Protein AF-A0A1X7VWW8-F1 (afdb_monomer)

pLDDT: mean 86.14, std 10.52, range [45.47, 93.5]

Sequence (99 aa):
MSIVNLGIQCIQRMRSLGSNEFENCVTKCDSLKDLREACTSFKEDITISLKEPKDLLSSIMVRLESKGEKFHVFESATKREIEDIWEILAHSRFIIDKR

Secondary structure (DSSP, 8-state):
--HHHHHHHHHHHHSPP--HHHHHHHTT--SHHHHHHHHHH-HHHHHHHTHHHHHHHHHHHHH-EETTEEP---PPPPHHHHHHHHHHHHHHHHHHTT-

Organism: Amphimedon queenslandica (NCBI:txid400682)

Foldseek 3Di:
DDPVVVVVVVLVVQFDAFDPVLVVQCVPDPDPVSNVVSCVVCVVRVCRRNVVVVVVVQVVQQPDDDPNHGGDDDDDDDPVSVVVVVVVVVVVVVVVVVD

Radius of gyration: 18.85 Å; Cα contacts (8 Å, |Δi|>4): 47; chains: 1; bounding box: 36×40×50 Å

Structure (mmCIF, N/CA/C/O backbone):
data_AF-A0A1X7VWW8-F1
#
_entry.id   AF-A0A1X7VWW8-F1
#
loop_
_atom_site.group_PDB
_atom_site.id
_atom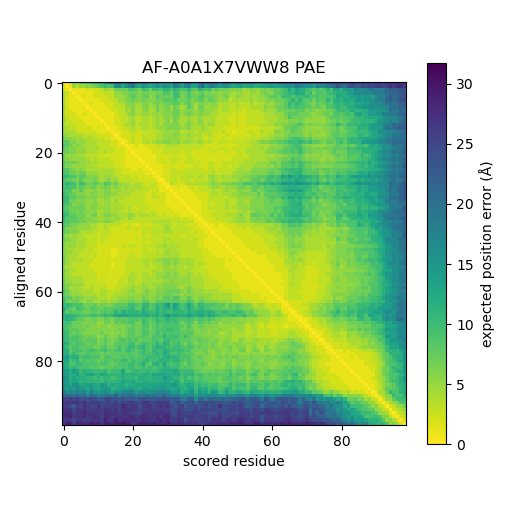_site.type_symbol
_atom_site.label_atom_id
_atom_site.label_alt_id
_atom_site.label_comp_id
_atom_site.label_asym_id
_atom_site.label_entity_id
_atom_site.label_seq_id
_atom_site.pdbx_PDB_ins_code
_atom_site.Cartn_x
_atom_site.Cartn_y
_atom_site.Cartn_z
_atom_site.occupancy
_atom_site.B_iso_or_equiv
_atom_site.auth_seq_id
_atom_site.auth_comp_id
_atom_site.auth_asym_id
_atom_site.auth_atom_id
_atom_site.pdbx_PDB_model_num
ATOM 1 N N . MET A 1 1 ? -16.698 -2.643 -14.339 1.00 64.81 1 MET A N 1
ATOM 2 C CA . MET A 1 1 ? -15.541 -2.746 -13.419 1.00 64.81 1 MET A CA 1
ATOM 3 C C . MET A 1 1 ? -16.011 -2.405 -12.016 1.00 64.81 1 MET A C 1
ATOM 5 O O . MET A 1 1 ? -16.813 -1.491 -11.890 1.00 64.81 1 MET A O 1
ATOM 9 N N . SER A 1 2 ? -15.589 -3.146 -10.990 1.00 88.19 2 SER A N 1
ATOM 10 C CA . SER A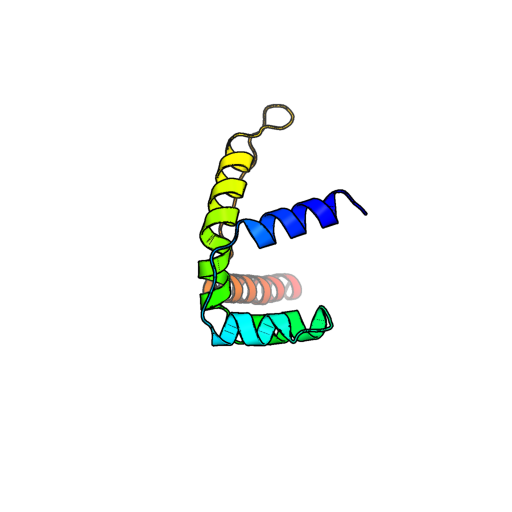 1 2 ? -16.016 -2.886 -9.608 1.00 88.19 2 SER A CA 1
ATOM 11 C C . SER A 1 2 ? -15.391 -1.596 -9.056 1.00 88.19 2 SER A C 1
ATOM 13 O O . SER A 1 2 ? -14.313 -1.187 -9.492 1.00 88.19 2 SER A O 1
ATOM 15 N N . ILE A 1 3 ? -16.048 -0.977 -8.068 1.00 81.50 3 ILE A N 1
ATOM 16 C CA . ILE A 1 3 ? -15.543 0.206 -7.346 1.00 81.50 3 ILE A CA 1
ATOM 17 C C . ILE A 1 3 ? -14.145 -0.028 -6.749 1.00 81.50 3 ILE A C 1
ATOM 19 O O . ILE A 1 3 ? -13.306 0.867 -6.747 1.00 81.50 3 ILE A O 1
ATOM 23 N N . VAL A 1 4 ? -13.861 -1.267 -6.334 1.00 78.00 4 VAL A N 1
ATOM 24 C CA . VAL A 1 4 ? -12.554 -1.692 -5.813 1.00 78.00 4 VAL A CA 1
ATOM 25 C C . VAL A 1 4 ? -11.466 -1.571 -6.880 1.00 78.00 4 VAL A C 1
ATOM 27 O O . VAL A 1 4 ? -10.387 -1.059 -6.599 1.00 78.00 4 VAL A O 1
ATOM 30 N N . ASN A 1 5 ? -11.753 -1.979 -8.120 1.00 82.94 5 ASN A N 1
ATOM 31 C CA . ASN A 1 5 ? -10.779 -1.899 -9.208 1.00 82.94 5 ASN A CA 1
ATOM 32 C C . ASN A 1 5 ? -10.415 -0.446 -9.552 1.00 82.94 5 ASN A C 1
ATOM 34 O O . ASN A 1 5 ? -9.256 -0.144 -9.816 1.00 82.94 5 ASN A O 1
ATOM 38 N N . LEU A 1 6 ? -11.399 0.459 -9.513 1.00 85.31 6 LEU A N 1
ATOM 39 C CA . LEU A 1 6 ? -11.159 1.893 -9.696 1.00 85.31 6 LEU A CA 1
ATOM 40 C C . LEU A 1 6 ? -10.309 2.465 -8.556 1.00 85.31 6 LEU A C 1
ATOM 42 O O . LEU A 1 6 ? -9.361 3.200 -8.815 1.00 85.31 6 LEU A O 1
ATOM 46 N N . GLY A 1 7 ? -10.596 2.076 -7.310 1.00 84.94 7 GLY A N 1
ATOM 47 C CA . GLY A 1 7 ? -9.805 2.486 -6.149 1.00 84.94 7 GLY A CA 1
ATOM 48 C C . GLY A 1 7 ? -8.333 2.076 -6.257 1.00 84.94 7 GLY A C 1
ATOM 49 O O . GLY A 1 7 ? -7.449 2.899 -6.030 1.00 84.94 7 GLY A O 1
ATOM 50 N N . ILE A 1 8 ? -8.058 0.840 -6.682 1.00 84.06 8 ILE A N 1
ATOM 51 C CA . ILE A 1 8 ? -6.683 0.348 -6.871 1.00 84.06 8 ILE A CA 1
ATOM 52 C C . ILE A 1 8 ? -5.956 1.138 -7.970 1.00 84.06 8 ILE A C 1
ATOM 54 O O . ILE A 1 8 ? -4.806 1.530 -7.781 1.00 84.06 8 ILE A O 1
ATOM 58 N N . GLN A 1 9 ? -6.623 1.440 -9.089 1.00 85.25 9 GLN A N 1
ATOM 59 C CA . GLN A 1 9 ? -6.028 2.258 -10.154 1.00 85.25 9 GLN A CA 1
ATOM 60 C C . GLN A 1 9 ? -5.721 3.689 -9.696 1.00 85.25 9 GLN A C 1
ATOM 62 O O . GLN A 1 9 ? -4.710 4.260 -10.107 1.00 85.25 9 GLN A O 1
ATOM 67 N N . CYS A 1 10 ? -6.553 4.275 -8.831 1.00 87.50 10 CYS A N 1
ATOM 68 C CA . CYS A 1 10 ? -6.251 5.577 -8.240 1.00 87.50 10 CYS A CA 1
ATOM 69 C C . CYS A 1 10 ? -4.981 5.519 -7.384 1.00 87.50 10 CYS A C 1
ATOM 71 O O . CYS A 1 10 ? -4.117 6.377 -7.539 1.00 87.50 10 CYS A O 1
ATOM 73 N N . ILE A 1 11 ? -4.817 4.481 -6.557 1.00 88.25 11 ILE A N 1
ATOM 74 C CA . ILE A 1 11 ? -3.593 4.286 -5.761 1.00 88.25 11 ILE A CA 1
ATOM 75 C C . ILE A 1 11 ? -2.369 4.149 -6.677 1.00 88.25 11 ILE A C 1
ATOM 77 O O . ILE A 1 11 ? -1.344 4.778 -6.425 1.00 88.25 11 ILE A O 1
ATOM 81 N N . GLN A 1 12 ? -2.485 3.399 -7.777 1.00 85.75 12 GLN A N 1
ATOM 82 C CA . GLN A 1 12 ? -1.408 3.266 -8.762 1.00 85.75 12 GLN A CA 1
ATOM 83 C C . GLN A 1 12 ? -0.999 4.611 -9.379 1.00 85.75 12 GLN A C 1
ATOM 85 O O . GLN A 1 12 ? 0.174 4.798 -9.680 1.00 85.75 12 GLN A O 1
ATOM 90 N N . ARG A 1 13 ? -1.939 5.540 -9.585 1.00 88.69 13 ARG A N 1
ATOM 91 C CA . ARG A 1 13 ? -1.636 6.882 -10.112 1.00 88.69 13 ARG A CA 1
ATOM 92 C C . ARG A 1 13 ? -1.045 7.823 -9.068 1.00 88.69 13 ARG A C 1
ATOM 94 O O . ARG A 1 13 ? -0.342 8.752 -9.439 1.00 88.69 13 ARG A O 1
ATOM 101 N N . MET A 1 14 ? -1.385 7.618 -7.800 1.00 91.56 14 MET A N 1
ATOM 102 C CA . MET A 1 14 ? -0.941 8.462 -6.691 1.00 91.56 14 MET A CA 1
ATOM 103 C C . MET A 1 14 ? 0.427 8.074 -6.140 1.00 91.56 14 MET A C 1
ATOM 105 O O . MET A 1 14 ? 1.088 8.910 -5.538 1.00 91.56 14 MET A O 1
ATOM 109 N N . ARG A 1 15 ? 0.840 6.812 -6.289 1.00 93.06 15 ARG A N 1
ATOM 110 C CA . ARG A 1 15 ? 2.144 6.360 -5.800 1.00 93.06 15 ARG A CA 1
ATOM 111 C C . ARG A 1 15 ? 3.277 7.121 -6.497 1.00 93.06 15 ARG A C 1
ATOM 113 O O . ARG A 1 15 ? 3.187 7.424 -7.687 1.00 93.06 15 ARG A O 1
ATOM 120 N N . SER A 1 16 ? 4.370 7.355 -5.782 1.00 92.69 16 SER A N 1
ATOM 121 C CA . SER A 1 16 ? 5.600 7.852 -6.396 1.00 92.69 16 SER A CA 1
ATOM 122 C C . SER A 1 16 ? 6.301 6.732 -7.169 1.00 92.69 16 SER A C 1
ATOM 124 O O . SER A 1 16 ? 6.108 5.549 -6.883 1.00 92.69 16 SER A O 1
ATOM 126 N N . LEU A 1 17 ? 7.097 7.083 -8.177 1.00 90.69 17 LEU A N 1
ATOM 127 C CA . LEU A 1 17 ? 7.912 6.097 -8.888 1.00 90.69 17 LEU A CA 1
ATOM 128 C C . LEU A 1 17 ? 9.007 5.560 -7.957 1.00 90.69 17 LEU A C 1
ATOM 130 O O . LEU A 1 17 ? 9.615 6.329 -7.211 1.00 90.69 17 LEU A O 1
ATOM 134 N N . GLY A 1 18 ? 9.226 4.246 -7.997 1.00 88.88 18 GLY A N 1
ATOM 135 C CA . GLY A 1 18 ? 10.366 3.612 -7.333 1.00 88.88 18 GLY A CA 1
ATOM 136 C C . GLY A 1 18 ? 11.629 3.681 -8.194 1.00 88.88 18 GLY A C 1
ATOM 137 O O . GLY A 1 18 ? 11.738 4.501 -9.109 1.00 88.88 18 GLY A O 1
ATOM 138 N N . SER A 1 19 ? 12.584 2.795 -7.919 1.00 92.81 19 SER A N 1
ATOM 139 C CA . SER A 1 19 ? 13.751 2.584 -8.777 1.00 92.81 19 SER A CA 1
ATOM 140 C C . SER A 1 19 ? 13.367 2.157 -10.203 1.00 92.81 19 SER A C 1
ATOM 142 O O . SER A 1 19 ? 12.329 1.533 -10.439 1.00 92.81 19 SER A O 1
ATOM 144 N N . ASN A 1 20 ? 14.229 2.455 -11.180 1.00 93.44 20 ASN A N 1
ATOM 145 C CA . ASN A 1 20 ? 14.006 2.038 -12.568 1.00 93.44 20 ASN A CA 1
ATOM 146 C C . ASN A 1 20 ? 13.943 0.509 -12.691 1.00 93.44 20 ASN A C 1
ATOM 148 O O . ASN A 1 20 ? 13.179 -0.024 -13.492 1.00 93.44 20 ASN A O 1
ATOM 152 N N . GLU A 1 21 ? 14.744 -0.203 -11.902 1.00 92.81 21 GLU A N 1
ATOM 153 C CA . GLU A 1 21 ? 14.759 -1.659 -11.821 1.00 92.81 21 GLU A CA 1
ATOM 154 C C . GLU A 1 21 ? 13.408 -2.198 -11.342 1.00 92.81 21 GLU A C 1
ATOM 156 O O . GLU A 1 21 ? 12.860 -3.110 -11.967 1.00 92.81 21 GLU A O 1
ATOM 161 N N . PHE A 1 22 ? 12.843 -1.597 -10.291 1.00 91.25 22 PHE A N 1
ATOM 162 C CA . PHE A 1 22 ? 11.521 -1.943 -9.780 1.00 91.25 22 PHE A CA 1
ATOM 163 C C . PHE A 1 22 ? 10.424 -1.695 -10.822 1.00 91.25 22 PHE A C 1
ATOM 165 O O . PHE A 1 22 ? 9.648 -2.604 -11.125 1.00 91.25 22 PHE A O 1
ATOM 172 N N . GLU A 1 23 ? 10.384 -0.505 -11.429 1.00 91.81 23 GLU A N 1
ATOM 173 C CA . GLU A 1 23 ? 9.365 -0.154 -12.428 1.00 91.81 23 GLU A CA 1
ATOM 174 C C . GLU A 1 23 ? 9.425 -1.077 -13.658 1.00 91.81 23 GLU A C 1
ATOM 176 O O . GLU A 1 23 ? 8.396 -1.551 -14.152 1.00 91.81 23 GLU A O 1
ATOM 181 N N . ASN A 1 24 ? 10.636 -1.406 -14.117 1.00 92.38 24 ASN A N 1
ATOM 182 C CA . ASN A 1 24 ? 10.859 -2.340 -15.221 1.00 92.38 24 ASN A CA 1
ATOM 183 C C . ASN A 1 24 ? 10.504 -3.789 -14.867 1.00 92.38 24 ASN A C 1
ATOM 185 O O . ASN A 1 24 ? 10.180 -4.574 -15.758 1.00 92.38 24 ASN A O 1
ATOM 189 N N . CYS A 1 25 ? 10.613 -4.177 -13.595 1.00 91.12 25 CYS A N 1
ATOM 190 C CA . CYS A 1 25 ? 10.220 -5.502 -13.132 1.00 91.12 25 CYS A CA 1
ATOM 191 C C . CYS A 1 25 ? 8.693 -5.623 -13.088 1.00 91.12 25 CYS A C 1
ATOM 193 O O . CYS A 1 25 ? 8.133 -6.529 -13.700 1.00 91.12 25 CYS A O 1
ATOM 195 N N . VAL A 1 26 ? 8.017 -4.658 -12.457 1.00 87.81 26 VAL A N 1
ATOM 196 C CA . VAL A 1 26 ? 6.556 -4.647 -12.287 1.00 87.81 26 VAL A CA 1
ATOM 197 C C . VAL A 1 26 ? 5.815 -4.564 -13.622 1.00 87.81 26 VAL A C 1
ATOM 199 O O . VAL A 1 26 ? 4.788 -5.214 -13.793 1.00 87.81 26 VAL A O 1
ATOM 202 N N . THR A 1 27 ? 6.337 -3.813 -14.594 1.00 87.62 27 THR A N 1
ATOM 203 C CA . THR A 1 27 ? 5.739 -3.719 -15.942 1.00 87.62 27 THR A CA 1
ATOM 204 C C . THR A 1 27 ? 5.801 -5.020 -16.741 1.00 87.62 27 THR A C 1
ATOM 206 O O . THR A 1 27 ? 5.044 -5.167 -17.697 1.00 87.62 27 THR A O 1
ATOM 209 N N . LYS A 1 28 ? 6.670 -5.962 -16.359 1.00 90.56 28 LYS A N 1
ATOM 210 C CA . LYS A 1 28 ? 6.786 -7.293 -16.975 1.00 90.56 28 LYS A CA 1
ATOM 211 C C . LYS A 1 28 ? 5.981 -8.366 -16.237 1.00 90.56 28 LYS A C 1
ATOM 213 O O . LYS A 1 28 ? 6.013 -9.523 -16.644 1.00 90.56 28 LYS A O 1
ATOM 218 N N . CYS A 1 29 ? 5.316 -8.024 -15.134 1.00 90.62 29 CYS A N 1
ATOM 219 C CA . CYS A 1 29 ? 4.493 -8.969 -14.391 1.00 90.62 29 CYS A C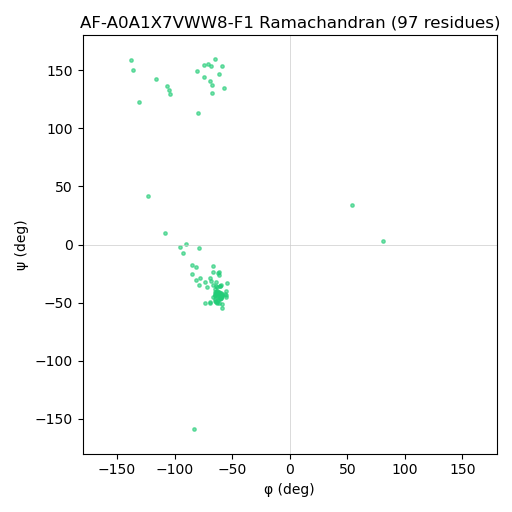A 1
ATOM 220 C C . CYS A 1 29 ? 3.134 -9.147 -15.082 1.00 90.62 29 CYS A C 1
ATOM 222 O O . CYS A 1 29 ? 2.304 -8.239 -15.062 1.00 90.62 29 CYS A O 1
ATOM 224 N N . ASP A 1 30 ? 2.876 -10.343 -15.610 1.00 89.31 30 ASP A N 1
ATOM 225 C CA . ASP A 1 30 ? 1.611 -10.674 -16.285 1.00 89.31 30 ASP A CA 1
ATOM 226 C C . ASP A 1 30 ? 0.570 -11.297 -15.338 1.00 89.31 30 ASP A C 1
ATOM 228 O O . ASP A 1 30 ? -0.595 -11.488 -15.699 1.00 89.31 30 ASP A O 1
ATOM 232 N N . SER A 1 31 ? 0.961 -11.608 -14.098 1.00 88.62 31 SER A N 1
ATOM 233 C CA . SER A 1 31 ? 0.067 -12.157 -13.083 1.00 88.62 31 SER A CA 1
ATOM 234 C C . SER A 1 31 ? 0.285 -11.544 -11.700 1.00 88.62 31 SER A C 1
ATOM 236 O O . SER A 1 31 ? 1.352 -11.033 -11.357 1.00 88.62 31 SER A O 1
ATOM 238 N N . LEU A 1 32 ? -0.739 -11.659 -10.845 1.00 84.69 32 LEU A N 1
ATOM 239 C CA . LEU A 1 32 ? -0.635 -11.275 -9.433 1.00 84.69 32 LEU A CA 1
ATOM 240 C C . LEU A 1 32 ? 0.416 -12.095 -8.675 1.00 84.69 32 LEU A C 1
ATOM 242 O O . LEU A 1 32 ? 0.941 -11.623 -7.668 1.00 84.69 32 LEU A O 1
ATOM 246 N N . LYS A 1 33 ? 0.707 -13.320 -9.131 1.00 88.50 33 LYS A N 1
ATOM 247 C CA . LYS A 1 33 ? 1.74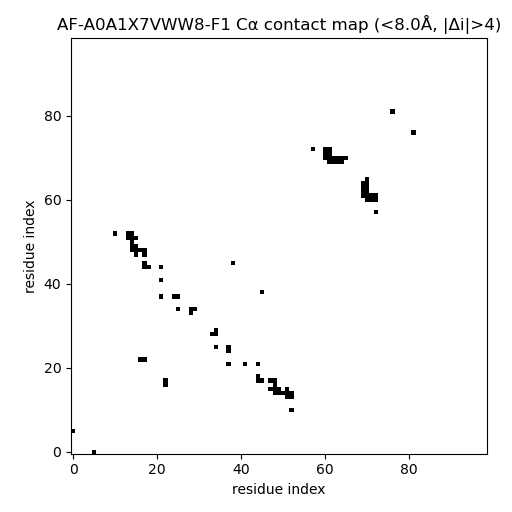8 -14.156 -8.535 1.00 88.50 33 LYS A CA 1
ATOM 248 C C . LYS A 1 33 ? 3.126 -13.562 -8.823 1.00 88.50 33 LYS A C 1
ATOM 250 O O . LYS A 1 33 ? 3.878 -13.336 -7.880 1.00 88.50 33 LYS A O 1
ATOM 255 N N . ASP A 1 34 ? 3.394 -13.232 -10.083 1.00 88.81 34 ASP A N 1
ATOM 256 C CA . ASP A 1 34 ? 4.670 -12.642 -10.507 1.00 88.81 34 ASP A CA 1
ATOM 257 C C . ASP A 1 34 ? 4.885 -11.289 -9.832 1.00 88.81 34 ASP A C 1
ATOM 259 O O . ASP A 1 34 ? 5.965 -11.005 -9.317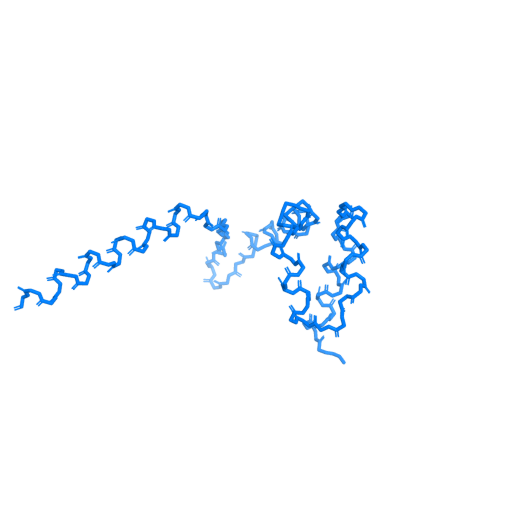 1.00 88.81 3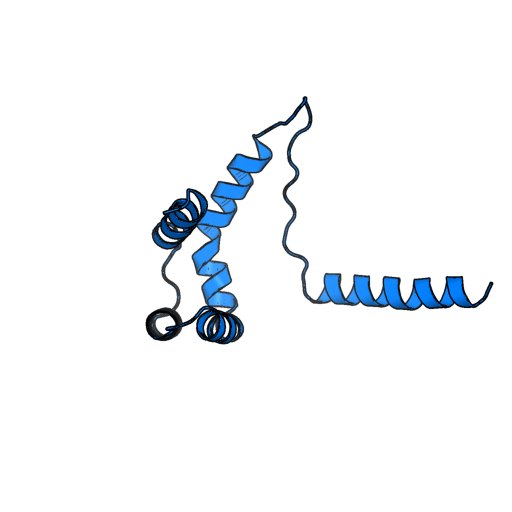4 ASP A O 1
ATOM 263 N N . LEU A 1 35 ? 3.818 -10.488 -9.738 1.00 87.31 35 LEU A N 1
ATOM 264 C CA . LEU A 1 35 ? 3.846 -9.222 -9.017 1.00 87.31 35 LEU A CA 1
ATOM 265 C C . LEU A 1 35 ? 4.205 -9.423 -7.540 1.00 87.31 35 LEU A C 1
ATOM 267 O O . LEU A 1 35 ? 5.018 -8.686 -6.996 1.00 87.31 35 LEU A O 1
ATOM 271 N N . ARG A 1 36 ? 3.623 -10.424 -6.870 1.00 86.81 36 ARG A N 1
ATOM 272 C CA . ARG A 1 36 ? 3.909 -10.708 -5.456 1.00 86.81 36 ARG A CA 1
ATOM 273 C C . ARG A 1 36 ? 5.360 -11.127 -5.233 1.00 86.81 36 ARG A C 1
ATOM 275 O O . ARG A 1 36 ? 5.967 -10.715 -4.243 1.00 86.81 36 ARG A O 1
ATOM 282 N N . GLU A 1 37 ? 5.900 -11.942 -6.132 1.00 87.88 37 GLU A N 1
ATOM 283 C CA . GLU A 1 37 ? 7.301 -12.357 -6.094 1.00 87.88 37 GLU A CA 1
ATOM 284 C C . GLU A 1 37 ? 8.224 -11.150 -6.305 1.00 87.88 37 GLU A C 1
ATOM 286 O O . GLU A 1 37 ? 9.078 -10.895 -5.456 1.00 87.88 37 GLU A O 1
ATOM 291 N N . ALA A 1 38 ? 7.968 -10.326 -7.327 1.00 85.69 38 ALA A N 1
ATOM 292 C CA . ALA A 1 38 ? 8.692 -9.076 -7.559 1.00 85.69 38 ALA A CA 1
ATOM 293 C C . ALA A 1 38 ? 8.648 -8.153 -6.331 1.00 85.69 38 ALA A C 1
ATOM 295 O O . ALA A 1 38 ? 9.675 -7.652 -5.876 1.00 85.69 38 ALA A O 1
ATOM 296 N N . CYS A 1 39 ? 7.477 -7.999 -5.710 1.00 84.56 39 CYS A N 1
ATOM 297 C CA . CYS A 1 39 ? 7.321 -7.171 -4.518 1.00 84.56 39 CYS A CA 1
ATOM 298 C C . CYS A 1 39 ? 8.152 -7.637 -3.316 1.00 84.56 39 CYS A C 1
ATOM 300 O O . CYS A 1 39 ? 8.469 -6.838 -2.437 1.00 84.56 39 CYS A O 1
ATOM 302 N N . THR A 1 40 ? 8.517 -8.918 -3.266 1.00 86.44 40 THR A N 1
ATOM 303 C CA . THR A 1 40 ? 9.366 -9.454 -2.197 1.00 86.44 40 THR A CA 1
ATOM 304 C C . THR A 1 40 ? 10.819 -8.999 -2.367 1.00 86.44 40 THR A C 1
ATOM 306 O O . THR A 1 40 ? 11.504 -8.760 -1.374 1.00 86.44 40 THR A O 1
ATOM 309 N N . SER A 1 41 ? 11.274 -8.827 -3.610 1.00 89.50 41 SER A N 1
ATOM 310 C CA . SER A 1 41 ? 12.627 -8.371 -3.948 1.00 89.50 41 SER A CA 1
ATOM 311 C C . SER A 1 41 ? 12.814 -6.852 -3.860 1.00 89.50 41 SER A C 1
ATOM 313 O O . SER A 1 41 ? 13.945 -6.399 -3.728 1.00 89.50 41 SER A O 1
ATOM 315 N N . PHE A 1 42 ? 11.727 -6.073 -3.895 1.00 90.62 42 PHE A N 1
ATOM 316 C CA . PHE A 1 42 ? 11.747 -4.602 -3.944 1.00 90.62 42 PHE A CA 1
ATOM 317 C C . PHE A 1 42 ? 10.964 -3.958 -2.786 1.00 90.62 42 PHE A C 1
ATOM 319 O O . PHE A 1 42 ? 10.203 -3.004 -2.963 1.00 90.62 42 PHE A O 1
ATOM 326 N N . LYS A 1 43 ? 11.112 -4.503 -1.573 1.00 88.31 43 LYS A N 1
ATOM 327 C CA . LYS A 1 43 ? 10.323 -4.093 -0.402 1.00 88.31 43 LYS A CA 1
ATOM 328 C C . LYS A 1 43 ? 10.490 -2.607 -0.058 1.00 88.31 43 LYS A C 1
ATOM 330 O O . LYS A 1 43 ? 9.499 -1.934 0.237 1.00 88.31 43 LYS A O 1
ATOM 335 N N . GLU A 1 44 ? 11.715 -2.091 -0.101 1.00 89.69 44 GLU A N 1
ATOM 336 C CA . GLU A 1 44 ? 12.010 -0.678 0.150 1.00 89.69 44 GLU A CA 1
ATOM 337 C C . GLU A 1 44 ? 11.378 0.234 -0.908 1.00 89.69 44 GLU A C 1
ATOM 339 O O . GLU A 1 44 ? 10.672 1.175 -0.541 1.00 89.69 44 GLU A O 1
ATOM 344 N N . ASP A 1 45 ? 11.547 -0.075 -2.199 1.00 91.31 45 ASP A N 1
ATOM 345 C CA . ASP A 1 45 ? 10.950 0.690 -3.305 1.00 91.31 45 ASP A CA 1
ATOM 346 C C . ASP A 1 45 ? 9.427 0.776 -3.172 1.00 91.31 45 ASP A C 1
ATOM 348 O O . ASP A 1 45 ? 8.845 1.849 -3.314 1.00 91.31 45 ASP A O 1
ATOM 352 N N . ILE A 1 46 ? 8.773 -0.329 -2.813 1.00 89.56 46 ILE A N 1
ATOM 353 C CA . ILE A 1 46 ? 7.323 -0.361 -2.580 1.00 89.56 46 ILE A CA 1
ATOM 354 C C . ILE A 1 46 ? 6.933 0.492 -1.382 1.00 89.56 46 ILE A C 1
ATOM 356 O O . ILE A 1 46 ? 5.944 1.225 -1.436 1.00 89.56 46 ILE A O 1
ATOM 360 N N . THR A 1 47 ? 7.696 0.395 -0.295 1.00 89.00 47 THR A N 1
ATOM 361 C CA . THR A 1 47 ? 7.430 1.155 0.931 1.00 89.00 47 THR A CA 1
ATOM 362 C C . THR A 1 47 ? 7.512 2.654 0.662 1.00 89.00 47 THR A C 1
ATOM 364 O O . THR A 1 47 ? 6.652 3.404 1.120 1.00 89.00 47 THR A O 1
ATOM 367 N N . ILE A 1 48 ? 8.509 3.081 -0.114 1.00 91.38 48 ILE A N 1
ATOM 368 C CA . ILE A 1 48 ? 8.696 4.477 -0.513 1.00 91.38 48 ILE A CA 1
ATOM 369 C C . ILE A 1 48 ? 7.596 4.904 -1.488 1.00 91.38 48 ILE A C 1
ATOM 371 O O . ILE A 1 48 ? 6.932 5.913 -1.250 1.00 91.38 48 ILE A O 1
ATOM 375 N N . SER A 1 49 ? 7.364 4.108 -2.535 1.00 92.00 49 SER A N 1
ATOM 376 C CA . SER A 1 49 ? 6.379 4.372 -3.588 1.00 92.00 49 SER A CA 1
ATOM 377 C C . SER A 1 49 ? 4.974 4.589 -3.019 1.00 92.00 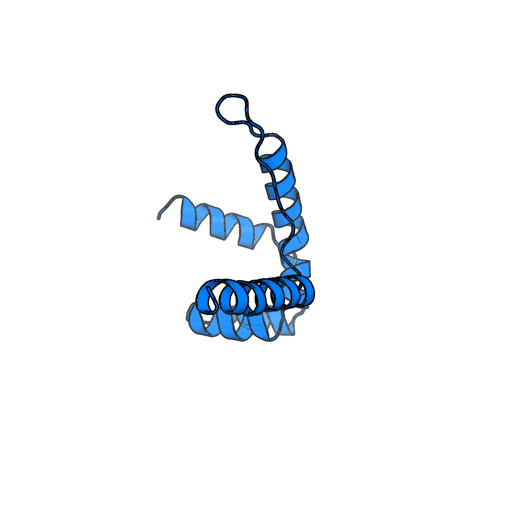49 SER A C 1
ATOM 379 O O . SER A 1 49 ? 4.264 5.521 -3.400 1.00 92.00 49 SER A O 1
ATOM 381 N N . LEU A 1 50 ? 4.574 3.753 -2.057 1.00 91.62 50 LEU A N 1
ATOM 382 C CA . LEU A 1 50 ? 3.240 3.779 -1.458 1.00 91.62 50 LEU A CA 1
ATOM 383 C C . LEU A 1 50 ? 3.118 4.689 -0.232 1.00 91.62 50 LEU A C 1
ATOM 385 O O . LEU A 1 50 ? 2.033 4.758 0.345 1.00 91.62 50 LEU A O 1
ATOM 389 N N . LYS A 1 51 ? 4.182 5.382 0.188 1.00 92.00 51 LYS A N 1
ATOM 390 C CA . LYS A 1 51 ? 4.154 6.193 1.412 1.00 92.00 51 LYS A CA 1
ATOM 391 C C . LYS A 1 51 ? 3.078 7.278 1.360 1.00 92.00 51 LYS A C 1
ATOM 393 O O . LYS A 1 51 ? 2.206 7.318 2.218 1.00 92.00 51 LYS A O 1
ATOM 398 N N . GLU A 1 52 ? 3.098 8.104 0.320 1.00 91.62 52 GLU A N 1
ATOM 399 C CA . GLU A 1 52 ? 2.147 9.209 0.156 1.00 91.62 52 GLU A CA 1
ATOM 400 C C . GLU A 1 52 ? 0.675 8.749 0.118 1.00 91.62 52 GLU A C 1
ATOM 402 O O . GLU A 1 52 ? -0.125 9.258 0.911 1.00 91.62 52 GLU A O 1
ATOM 407 N N . PRO A 1 53 ? 0.276 7.764 -0.716 1.00 93.50 53 PRO A N 1
ATOM 408 C CA . PRO A 1 53 ? -1.106 7.297 -0.701 1.00 93.50 53 PRO A CA 1
ATOM 409 C C . PRO A 1 53 ? -1.492 6.637 0.630 1.00 93.50 53 PRO A C 1
ATOM 411 O O . PRO A 1 53 ? -2.644 6.771 1.047 1.00 93.50 53 PRO A O 1
ATOM 414 N N . LYS A 1 54 ? -0.563 5.968 1.330 1.00 91.94 54 LYS A N 1
ATOM 415 C CA . LYS A 1 54 ? -0.824 5.438 2.678 1.00 91.94 54 LYS A CA 1
ATOM 416 C C . LYS A 1 54 ? -1.092 6.558 3.681 1.00 91.94 54 LYS A C 1
ATOM 418 O O . LYS A 1 54 ? -2.101 6.490 4.374 1.00 91.94 54 LYS A O 1
ATOM 423 N N . ASP A 1 55 ? -0.247 7.584 3.728 1.00 92.31 55 ASP A N 1
ATOM 424 C CA . ASP A 1 55 ? -0.385 8.707 4.663 1.00 92.31 55 ASP A CA 1
ATOM 425 C C . ASP A 1 55 ? -1.724 9.437 4.460 1.00 92.31 55 ASP A C 1
ATOM 427 O O . ASP A 1 55 ? -2.433 9.742 5.426 1.00 92.31 55 ASP A O 1
ATOM 431 N N . LEU A 1 56 ? -2.127 9.643 3.199 1.00 92.25 56 LEU A N 1
ATOM 432 C CA . LEU A 1 56 ? -3.421 10.242 2.873 1.00 92.25 56 LEU A CA 1
ATOM 433 C C . LEU A 1 56 ? -4.593 9.376 3.349 1.00 92.25 56 LEU A C 1
ATOM 435 O O . LEU A 1 56 ? -5.513 9.886 3.993 1.00 92.25 56 LEU A O 1
ATOM 439 N N . LEU A 1 57 ? -4.579 8.076 3.041 1.00 90.94 57 LEU A N 1
ATOM 440 C CA . LEU A 1 57 ? -5.643 7.160 3.456 1.00 90.94 57 LEU A CA 1
ATOM 441 C C . LEU A 1 57 ? -5.733 7.072 4.982 1.00 90.94 57 LEU A C 1
ATOM 443 O O . LEU A 1 57 ? -6.835 7.133 5.524 1.00 90.94 57 LEU A O 1
ATOM 447 N N . SER A 1 58 ? -4.597 7.009 5.677 1.00 91.88 58 SER A N 1
ATOM 448 C CA . SER A 1 58 ? -4.536 7.037 7.139 1.00 91.88 58 SER A CA 1
ATOM 449 C C . SER A 1 58 ? -5.149 8.319 7.703 1.00 91.88 58 SER A C 1
ATOM 451 O O . SER A 1 58 ? -5.986 8.258 8.605 1.00 91.88 58 SER A O 1
ATOM 453 N N . SER A 1 59 ? -4.805 9.480 7.134 1.00 92.75 59 SER A N 1
ATOM 454 C CA . SER A 1 59 ? -5.369 10.774 7.538 1.00 92.75 59 SER A CA 1
ATOM 455 C C . SER A 1 59 ? -6.888 10.833 7.352 1.00 92.75 59 SER A C 1
ATOM 457 O O . SER A 1 59 ? -7.604 11.329 8.224 1.00 92.75 59 SER A O 1
ATOM 459 N N . ILE A 1 60 ? -7.396 10.298 6.237 1.00 91.69 60 ILE A N 1
ATOM 460 C CA . ILE A 1 60 ? -8.838 10.204 5.985 1.00 91.69 60 ILE A CA 1
ATOM 461 C C . ILE A 1 60 ? -9.491 9.294 7.026 1.00 91.69 60 ILE A C 1
ATOM 463 O O . ILE A 1 60 ? -10.461 9.708 7.653 1.00 91.69 60 ILE A O 1
ATOM 467 N N . MET A 1 61 ? -8.950 8.095 7.251 1.00 91.38 61 MET A N 1
ATOM 468 C CA . MET A 1 61 ? -9.530 7.115 8.174 1.00 91.38 61 MET A CA 1
ATOM 469 C C . MET A 1 61 ? -9.630 7.651 9.603 1.00 91.38 61 MET A C 1
ATOM 471 O O . MET A 1 61 ? -10.698 7.566 10.196 1.00 91.38 61 MET A O 1
ATOM 475 N N . VAL A 1 62 ? -8.580 8.287 10.132 1.00 92.69 62 VAL A N 1
ATOM 476 C CA . VAL A 1 62 ? -8.581 8.849 11.501 1.00 92.69 62 VAL A CA 1
ATOM 477 C C . VAL A 1 62 ? -9.639 9.948 11.696 1.00 92.69 62 VAL A C 1
ATOM 479 O O . VAL A 1 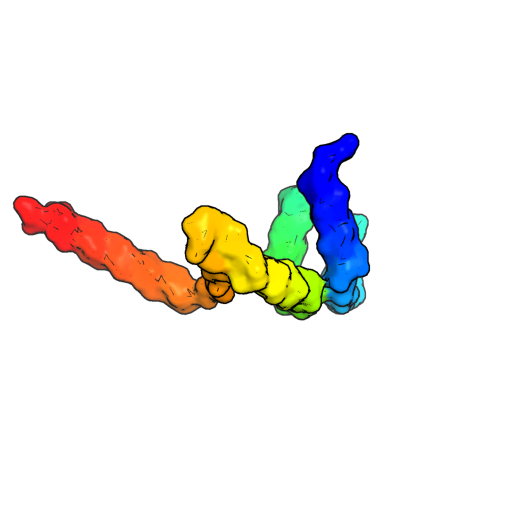62 ? -10.082 10.204 12.817 1.00 92.69 62 VAL A O 1
ATOM 482 N N . ARG A 1 63 ? -10.060 10.614 10.614 1.00 92.50 63 ARG A N 1
ATOM 483 C CA . ARG A 1 63 ? -11.116 11.639 10.644 1.00 92.50 63 ARG A CA 1
ATOM 484 C C . ARG A 1 63 ? -12.521 11.059 10.545 1.00 92.50 63 ARG A C 1
ATOM 486 O O . ARG A 1 63 ? -13.477 11.779 10.827 1.00 92.50 63 ARG A O 1
ATOM 493 N N . LEU A 1 64 ? -12.653 9.815 10.099 1.00 92.69 64 LEU A N 1
ATOM 494 C CA . LEU A 1 64 ? -13.940 9.149 10.001 1.00 92.69 64 LEU A CA 1
ATOM 495 C C . LEU A 1 64 ? -14.356 8.613 11.372 1.00 92.69 64 LEU A C 1
ATOM 497 O O . LEU A 1 64 ? -13.538 8.211 12.203 1.00 92.69 64 LEU A O 1
ATOM 501 N N . GLU A 1 65 ? -15.664 8.568 11.577 1.00 92.56 65 GLU A N 1
ATOM 502 C CA . GLU A 1 65 ? -16.281 7.928 12.726 1.00 92.56 65 GLU A CA 1
ATOM 503 C C . GLU A 1 65 ? -17.488 7.111 12.276 1.00 92.56 65 GLU A C 1
ATOM 505 O O . GLU A 1 65 ? -18.150 7.417 11.283 1.00 92.56 65 GLU A O 1
ATOM 510 N N . SER A 1 66 ? -17.763 6.044 13.011 1.00 89.19 66 SER A N 1
ATOM 511 C CA . SER A 1 66 ? -18.916 5.183 12.808 1.00 89.19 66 SER A CA 1
ATOM 512 C C . SER A 1 66 ? -19.604 4.988 14.148 1.00 89.19 66 SER A C 1
ATOM 514 O O . SER A 1 66 ? -18.991 4.517 15.098 1.00 89.19 66 SER A O 1
ATOM 516 N N . LYS A 1 67 ? -20.892 5.345 14.230 1.00 91.62 67 LYS A N 1
ATOM 517 C CA . LYS A 1 67 ? -21.700 5.247 15.463 1.00 91.62 67 LYS A CA 1
ATOM 518 C C . LYS A 1 67 ? -21.074 5.966 16.674 1.00 91.62 67 LYS A C 1
ATOM 520 O O . LYS A 1 67 ? -21.227 5.515 17.802 1.00 91.62 67 LYS A O 1
ATOM 525 N N . GLY A 1 68 ? -20.390 7.085 16.431 1.00 90.38 68 GLY A N 1
ATOM 526 C CA . GLY A 1 68 ? -19.701 7.861 17.468 1.00 90.38 68 GLY A CA 1
ATOM 527 C C . GLY A 1 68 ? -18.328 7.311 17.872 1.00 90.38 68 GLY A C 1
ATOM 528 O O . GLY A 1 68 ? -17.688 7.879 18.752 1.00 90.38 68 GLY A O 1
ATOM 529 N N . GLU A 1 69 ? -17.852 6.240 17.233 1.00 90.75 69 GLU A N 1
ATOM 530 C CA . GLU A 1 69 ? -16.513 5.691 17.448 1.00 90.75 69 GLU A CA 1
ATOM 531 C C . GLU A 1 69 ? -15.582 6.064 16.294 1.00 90.75 69 GLU A C 1
ATOM 533 O O . GLU A 1 69 ? -15.906 5.858 15.122 1.00 90.75 69 GLU A O 1
ATOM 538 N N . LYS A 1 70 ? -14.402 6.597 16.619 1.00 90.81 70 LYS A N 1
ATOM 539 C CA . LYS A 1 70 ? -13.378 6.922 15.620 1.00 90.81 70 LYS A CA 1
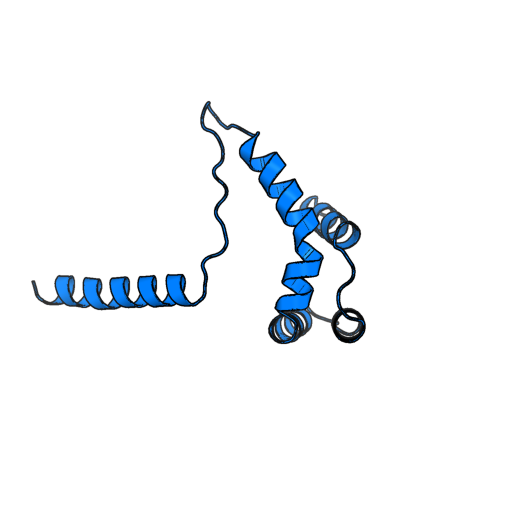ATOM 540 C C . LYS A 1 70 ? -12.697 5.660 15.111 1.00 90.81 70 LYS A C 1
ATOM 542 O O . LYS A 1 70 ? -12.423 4.734 15.880 1.00 90.81 70 LYS A O 1
ATOM 547 N N . PHE A 1 71 ? -12.353 5.649 13.827 1.00 91.56 71 PHE A N 1
ATOM 548 C CA . PHE A 1 71 ? -11.485 4.601 13.306 1.00 91.56 71 PHE A CA 1
ATOM 549 C C . PHE A 1 71 ? -10.068 4.764 13.855 1.00 91.56 71 PHE A C 1
ATOM 551 O O . PHE A 1 71 ? -9.535 5.870 13.957 1.00 91.56 71 PHE A O 1
ATOM 558 N N . HIS A 1 72 ? -9.454 3.630 14.176 1.00 89.12 72 HIS A N 1
ATOM 559 C CA . HIS A 1 72 ? -8.060 3.554 14.582 1.00 89.12 72 HIS A CA 1
ATOM 560 C C . HIS A 1 72 ? -7.252 2.994 13.419 1.00 89.12 72 HIS A C 1
ATOM 562 O O . HIS A 1 72 ? -7.637 1.997 12.805 1.00 89.12 72 HIS A O 1
ATOM 568 N N . VAL A 1 73 ? -6.137 3.647 13.117 1.00 89.12 73 VAL A N 1
ATOM 569 C CA . VAL A 1 73 ? -5.171 3.172 12.130 1.00 89.12 73 VAL A CA 1
ATOM 570 C C . VAL A 1 73 ? -3.961 2.656 12.891 1.00 89.12 73 VAL A C 1
ATOM 572 O O . VAL A 1 73 ? -3.523 3.278 13.857 1.00 89.12 73 VAL A O 1
ATOM 575 N N . PHE A 1 74 ? -3.445 1.511 12.462 1.00 87.44 74 PHE A N 1
ATOM 576 C CA . PHE A 1 74 ? -2.276 0.877 13.052 1.00 87.44 74 PHE A CA 1
ATOM 577 C C . PHE A 1 74 ? -1.160 0.827 12.021 1.00 87.44 74 PHE A C 1
ATOM 579 O O . PHE A 1 74 ? -1.407 0.580 10.836 1.00 87.44 74 PHE A O 1
ATOM 586 N N . GLU A 1 75 ? 0.067 1.026 12.485 1.00 85.81 75 GLU A N 1
ATOM 587 C CA . GLU A 1 75 ? 1.236 0.755 11.664 1.00 85.81 75 GLU A CA 1
ATOM 588 C C . GLU A 1 75 ? 1.387 -0.747 11.423 1.00 85.81 75 GLU A C 1
ATOM 590 O O . GLU A 1 75 ? 0.929 -1.590 12.197 1.00 85.81 75 GLU A O 1
ATOM 595 N N . SER A 1 76 ? 2.021 -1.088 10.303 1.00 83.44 76 SER A N 1
ATOM 596 C CA . SER A 1 76 ? 2.329 -2.486 10.008 1.00 83.44 76 SER A CA 1
ATOM 597 C C . SER A 1 76 ? 3.361 -3.002 11.002 1.00 83.44 76 SER A C 1
ATOM 599 O O . SER A 1 76 ? 4.409 -2.381 11.169 1.00 83.44 76 SER A O 1
ATOM 601 N N . ALA A 1 77 ? 3.084 -4.157 11.606 1.00 86.38 77 ALA A N 1
ATOM 602 C CA . ALA A 1 77 ? 4.015 -4.793 12.523 1.00 86.38 77 ALA A CA 1
ATOM 603 C C . ALA A 1 77 ? 5.365 -5.056 11.837 1.00 86.38 77 ALA A C 1
ATOM 605 O O . ALA A 1 77 ? 5.448 -5.556 10.707 1.00 86.38 77 ALA A O 1
ATOM 606 N N . THR A 1 78 ? 6.434 -4.723 12.542 1.00 87.62 78 THR A N 1
ATOM 607 C CA . THR A 1 78 ? 7.796 -5.090 12.188 1.00 87.62 78 THR A CA 1
ATOM 608 C C . THR A 1 78 ? 7.967 -6.605 12.263 1.00 87.62 78 THR A C 1
ATOM 610 O O . THR A 1 78 ? 7.223 -7.318 12.937 1.00 87.62 78 THR A O 1
ATOM 613 N N . LYS A 1 79 ? 8.997 -7.122 11.584 1.00 86.69 79 LYS A N 1
ATOM 614 C CA . LYS A 1 79 ? 9.330 -8.552 11.646 1.00 86.69 79 LYS A CA 1
ATOM 615 C C . LYS A 1 79 ? 9.534 -9.018 13.094 1.00 86.69 79 LYS A C 1
ATOM 617 O O . LYS A 1 79 ? 9.046 -10.082 13.449 1.00 86.69 79 LYS A O 1
ATOM 622 N N . ARG A 1 80 ? 10.182 -8.185 13.911 1.00 91.50 80 ARG A N 1
ATOM 623 C CA . ARG A 1 80 ? 10.430 -8.456 15.327 1.00 91.50 80 ARG A CA 1
ATOM 624 C C . ARG A 1 80 ? 9.138 -8.520 16.135 1.00 91.50 80 ARG A C 1
ATOM 626 O O . ARG A 1 80 ? 8.943 -9.480 16.855 1.00 91.50 80 ARG A O 1
ATOM 633 N N . GLU A 1 81 ? 8.228 -7.562 15.964 1.00 91.62 81 GLU A N 1
ATOM 634 C CA . GLU A 1 81 ? 6.930 -7.599 16.657 1.00 91.62 81 GLU A CA 1
ATOM 635 C C . GLU A 1 81 ? 6.121 -8.847 16.280 1.00 91.62 81 GLU A C 1
ATOM 637 O O . GLU A 1 81 ? 5.447 -9.431 17.123 1.00 91.62 81 GLU A O 1
ATOM 642 N N . ILE A 1 82 ? 6.212 -9.291 15.022 1.00 90.06 82 ILE A N 1
ATOM 643 C CA . ILE A 1 82 ? 5.585 -10.542 14.581 1.00 90.06 82 ILE A CA 1
ATOM 644 C C . ILE A 1 82 ? 6.249 -11.754 15.251 1.00 90.06 82 ILE A C 1
ATOM 646 O O . ILE A 1 82 ? 5.541 -12.647 15.711 1.00 90.06 82 ILE A O 1
ATOM 650 N N . GLU A 1 83 ? 7.582 -11.802 15.311 1.00 92.31 83 GLU A N 1
ATOM 651 C CA . GLU A 1 83 ? 8.340 -12.862 15.995 1.00 92.31 83 GLU A CA 1
ATOM 652 C C . GLU A 1 83 ? 8.006 -12.914 17.494 1.00 92.31 83 GLU A C 1
ATOM 654 O O . GLU A 1 83 ? 7.653 -13.981 17.992 1.00 92.31 83 GLU A O 1
ATOM 659 N N . ASP A 1 84 ? 7.990 -11.768 18.178 1.00 93.31 84 ASP A N 1
ATOM 660 C CA . ASP A 1 84 ? 7.637 -11.648 19.596 1.00 93.31 84 ASP A CA 1
ATOM 661 C C . ASP A 1 84 ? 6.207 -12.165 19.857 1.00 93.31 84 ASP A C 1
ATOM 663 O O . ASP A 1 84 ? 5.961 -12.919 20.803 1.00 93.31 84 ASP A O 1
ATOM 667 N N . ILE A 1 85 ? 5.247 -11.826 18.985 1.00 91.25 85 ILE A N 1
ATOM 668 C CA . ILE A 1 85 ? 3.877 -12.359 19.057 1.00 91.25 85 ILE A CA 1
ATOM 669 C C . ILE A 1 85 ? 3.876 -13.884 18.902 1.00 91.25 85 ILE A C 1
ATOM 671 O O . ILE A 1 85 ? 3.183 -14.576 19.653 1.00 91.25 85 ILE A O 1
ATOM 675 N N . TRP A 1 86 ? 4.637 -14.428 17.948 1.00 90.19 86 TRP A N 1
ATOM 676 C CA . TRP A 1 86 ? 4.733 -15.875 17.753 1.00 90.19 86 TRP A CA 1
ATOM 677 C C . TRP A 1 86 ? 5.342 -16.585 18.956 1.00 90.19 86 TRP A C 1
ATOM 679 O O . TRP A 1 86 ? 4.842 -17.643 19.341 1.00 90.19 86 TRP A O 1
ATOM 689 N N . GLU A 1 87 ? 6.365 -16.008 19.581 1.00 92.00 87 GLU A N 1
ATOM 690 C CA . GLU A 1 87 ? 6.951 -16.546 20.806 1.00 92.00 87 GLU A CA 1
ATOM 691 C C . GLU A 1 87 ? 5.926 -16.569 21.940 1.00 92.00 87 GLU A C 1
ATOM 693 O O . GLU A 1 87 ? 5.741 -17.612 22.572 1.00 92.00 87 GLU A O 1
ATOM 698 N N . ILE A 1 88 ? 5.193 -15.475 22.158 1.00 91.25 88 ILE A N 1
ATOM 699 C CA . ILE A 1 88 ? 4.137 -15.411 23.178 1.00 91.25 88 ILE A CA 1
ATOM 700 C C . ILE A 1 88 ? 3.059 -16.467 22.912 1.00 91.25 88 ILE A C 1
ATOM 702 O O . ILE A 1 88 ? 2.649 -17.178 23.833 1.00 91.25 88 ILE A O 1
ATOM 706 N N . LEU A 1 89 ? 2.603 -16.610 21.665 1.00 89.19 89 LEU A N 1
ATOM 707 C CA . LEU A 1 89 ? 1.590 -17.599 21.282 1.00 89.19 89 LEU A CA 1
ATOM 708 C C . LEU A 1 89 ? 2.087 -19.040 21.457 1.00 89.19 89 LEU A C 1
ATOM 710 O O . LEU A 1 89 ? 1.346 -19.895 21.943 1.00 89.19 89 LEU A O 1
ATOM 714 N N . ALA A 1 90 ? 3.342 -19.316 21.108 1.00 83.38 90 ALA A N 1
ATOM 715 C CA . ALA A 1 90 ? 3.942 -20.630 21.301 1.00 83.38 90 ALA A CA 1
ATOM 716 C C . ALA A 1 90 ? 4.054 -20.980 22.795 1.00 83.38 90 ALA A C 1
ATOM 718 O O . ALA A 1 90 ? 3.663 -22.075 23.199 1.00 83.38 90 ALA A O 1
ATOM 719 N N . HIS A 1 91 ? 4.505 -20.042 23.634 1.00 72.44 91 HIS A N 1
ATOM 720 C CA . HIS A 1 91 ? 4.663 -20.257 25.076 1.00 72.44 91 HIS A CA 1
ATOM 721 C C . HIS A 1 91 ? 3.325 -20.329 25.824 1.00 72.44 91 HIS A C 1
ATOM 723 O O . HIS A 1 91 ? 3.171 -21.138 26.738 1.00 72.44 91 HIS A O 1
ATOM 729 N N . SER A 1 92 ? 2.326 -19.540 25.425 1.00 63.03 92 SER A N 1
ATOM 730 C CA . SER A 1 92 ? 0.986 -19.589 26.027 1.00 63.03 92 SER A CA 1
ATOM 731 C C . SER A 1 92 ? 0.249 -20.895 25.714 1.00 63.03 92 SER A C 1
ATOM 733 O O . SER A 1 92 ? -0.470 -21.406 26.575 1.00 63.03 92 SER A O 1
ATOM 735 N N . ARG A 1 93 ? 0.496 -21.513 24.550 1.00 55.75 93 ARG A N 1
ATOM 736 C CA . ARG A 1 93 ? -0.042 -22.844 24.220 1.00 55.75 93 ARG A CA 1
ATOM 737 C C . ARG A 1 93 ? 0.546 -23.953 25.103 1.00 55.75 93 ARG A C 1
ATOM 739 O O . ARG A 1 93 ? -0.190 -24.840 25.522 1.00 55.75 93 ARG A O 1
ATOM 746 N N . PHE A 1 94 ? 1.822 -23.848 25.485 1.00 52.47 94 PHE A N 1
ATOM 747 C CA . PHE A 1 94 ? 2.465 -24.780 26.426 1.00 52.47 94 PHE A CA 1
ATOM 748 C C . PHE A 1 94 ? 1.915 -24.709 27.861 1.00 52.47 94 PHE A C 1
ATOM 750 O O . PHE A 1 94 ? 2.036 -25.684 28.603 1.00 52.47 94 PHE A O 1
ATOM 757 N N . ILE A 1 95 ? 1.319 -23.583 28.271 1.00 54.62 95 ILE A N 1
ATOM 758 C CA . ILE A 1 95 ? 0.723 -23.428 29.610 1.00 54.62 95 ILE A CA 1
ATOM 759 C C . ILE A 1 95 ? -0.688 -24.035 29.666 1.00 54.62 95 ILE A C 1
ATOM 761 O O . ILE A 1 95 ? -1.094 -24.528 30.718 1.00 54.62 95 ILE A O 1
ATOM 765 N N . ILE A 1 96 ? -1.422 -24.030 28.550 1.00 55.78 96 ILE A N 1
ATOM 766 C CA . ILE A 1 96 ? -2.789 -24.568 28.480 1.00 55.78 96 ILE A CA 1
ATOM 767 C C . ILE A 1 96 ? -2.782 -26.103 28.377 1.00 55.78 96 ILE A C 1
ATOM 769 O O . ILE A 1 96 ? -3.618 -26.735 29.005 1.00 55.78 96 ILE A O 1
ATOM 773 N N . ASP A 1 97 ? -1.808 -26.706 27.686 1.00 53.22 97 ASP A N 1
ATOM 774 C CA . ASP A 1 97 ? -1.698 -28.175 27.536 1.00 53.22 97 ASP A CA 1
ATOM 775 C C . ASP A 1 97 ? -1.101 -28.901 28.766 1.00 53.22 97 ASP A C 1
ATOM 777 O O . ASP A 1 97 ? -0.970 -30.124 28.776 1.00 53.22 97 ASP A O 1
ATOM 781 N N . LYS A 1 98 ? -0.693 -28.163 29.809 1.00 50.53 98 LYS A N 1
ATOM 782 C CA . LYS A 1 98 ? -0.131 -28.716 31.060 1.00 50.53 98 LYS A CA 1
ATOM 783 C C . LYS A 1 98 ? -1.058 -28.598 32.279 1.00 50.53 98 LYS A C 1
ATOM 785 O O . LYS A 1 98 ? -0.603 -28.849 33.397 1.00 50.53 98 LYS A O 1
ATOM 790 N N . ARG A 1 99 ? -2.320 -28.207 32.094 1.00 45.47 99 ARG A N 1
ATOM 791 C CA . ARG A 1 99 ? -3.365 -28.235 33.133 1.00 45.47 99 ARG A CA 1
ATOM 792 C C . ARG A 1 99 ? -4.434 -29.251 32.777 1.00 45.47 99 ARG A C 1
ATOM 794 O O . ARG A 1 99 ? -4.989 -29.823 33.738 1.00 45.47 99 ARG A O 1
#

Solvent-accessible surface area (backbone atoms only — not comparable to full-atom values): 5870 Å² total; per-residue (Å²): 133,56,73,65,60,55,52,53,53,51,48,66,70,58,33,52,82,53,49,70,68,53,54,60,49,56,75,68,40,91,44,75,64,51,40,53,55,52,47,66,77,36,50,66,41,51,54,60,15,42,39,63,50,48,53,52,51,49,57,52,43,55,72,40,65,58,98,89,40,64,46,83,84,77,80,82,77,50,73,63,58,51,49,53,51,49,51,51,54,56,55,54,52,61,60,62,78,72,112

Mean predicted aligned error: 8.08 Å